Protein AF-A0A351GQT0-F1 (afdb_monomer)

Solvent-accessible surface area (backbone atoms only — not comparable to full-atom values): 5896 Å² total; per-residue (Å²): 89,21,37,43,38,51,75,50,56,38,53,63,68,50,38,81,33,49,44,76,73,52,66,71,46,76,53,75,47,76,49,60,95,90,64,84,83,87,81,83,80,45,70,48,72,48,74,64,39,64,75,37,92,82,25,39,78,65,87,64,78,47,78,47,76,49,80,40,86,42,79,67,60,73,78,65,73,70,68,66,80,95,78,81,85,75,82,83,77,127

Mean predicted aligned error: 11.74 Å

pLDDT: mean 74.91, std 15.07, range [41.81, 91.44]

Sequence (90 aa):
IAGSASYNVTPYEAGAFFTKIDCFCFEEQVLQPGERVQMPVTFFVDPELVDDRDAKYTKVITLSYTFYEIDLPEETALVSPDTDELTKLN

Secondary structure (DSSP, 8-state):
-EEEEEEEEESHHHHTTEEE-S-TTTS-EEPPTT--------EEE-GGGGTSTTTTT----EEEEEEEEEPPPTTGGG---S-SSSSS--

Nearest PDB structures (foldseek):
  1sp0-assembly1_A  TM=7.309E-01  e=9.802E-05  Sinorhizobium meliloti

Structure (mmCIF, N/CA/C/O backbone):
data_AF-A0A351GQT0-F1
#
_entry.id   AF-A0A351GQT0-F1
#
loop_
_atom_site.group_PDB
_atom_site.id
_atom_site.type_symbol
_atom_site.label_atom_id
_atom_site.label_alt_id
_atom_site.label_comp_id
_atom_site.label_asym_id
_atom_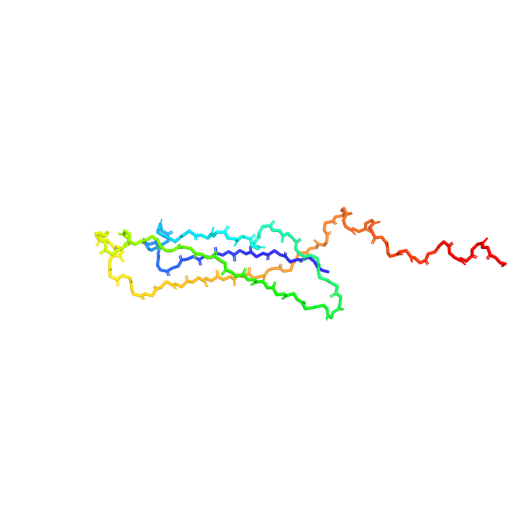site.label_entity_id
_atom_site.label_seq_id
_atom_site.pdbx_PDB_ins_code
_atom_site.Cartn_x
_atom_site.Cartn_y
_atom_site.Cartn_z
_atom_site.occupancy
_atom_site.B_iso_or_equiv
_atom_site.auth_seq_id
_atom_site.auth_comp_id
_atom_site.auth_asym_id
_atom_site.auth_atom_id
_atom_site.pdbx_PDB_model_num
ATOM 1 N N . ILE A 1 1 ? -16.410 4.145 18.367 1.00 65.38 1 ILE A N 1
ATOM 2 C CA . ILE A 1 1 ? -14.936 3.997 18.297 1.00 65.38 1 ILE A CA 1
ATOM 3 C C . ILE A 1 1 ? -14.485 4.659 17.009 1.00 65.38 1 ILE A C 1
ATOM 5 O O . ILE A 1 1 ? -15.222 4.554 16.029 1.00 65.38 1 ILE A O 1
ATOM 9 N N . ALA A 1 2 ? -13.383 5.402 17.027 1.00 73.38 2 ALA A N 1
ATOM 1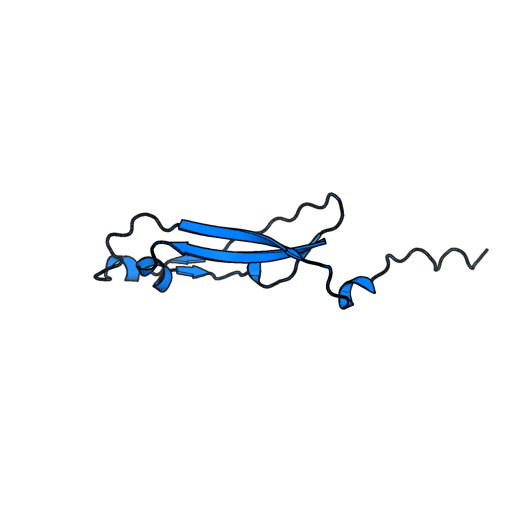0 C CA . ALA A 1 2 ? -12.832 5.981 15.810 1.00 73.38 2 ALA A CA 1
ATOM 11 C C . ALA A 1 2 ? -11.678 5.094 15.323 1.00 73.38 2 ALA A C 1
ATOM 13 O O . ALA A 1 2 ? -11.010 4.428 16.115 1.00 73.38 2 ALA A O 1
ATOM 14 N N . GLY A 1 3 ? -11.499 5.007 14.011 1.00 76.38 3 GLY A N 1
ATOM 15 C CA . GLY A 1 3 ? -10.421 4.239 13.400 1.00 76.38 3 GLY A CA 1
ATOM 16 C C . GLY A 1 3 ? -9.566 5.131 12.516 1.00 76.38 3 GLY A C 1
ATOM 17 O O . GLY A 1 3 ? -10.101 5.917 11.737 1.00 76.38 3 GLY A O 1
ATOM 18 N N . SER A 1 4 ? -8.248 4.977 12.608 1.00 78.69 4 SER A N 1
ATOM 19 C CA . SER A 1 4 ? -7.300 5.539 11.646 1.00 78.69 4 SER A CA 1
ATOM 20 C C . SER A 1 4 ? -6.544 4.406 10.965 1.00 78.69 4 SER A C 1
ATOM 22 O O . SER A 1 4 ? -6.285 3.365 11.571 1.00 78.69 4 SER A O 1
ATOM 24 N N . ALA A 1 5 ? -6.188 4.581 9.697 1.00 79.44 5 ALA A N 1
ATOM 25 C CA . ALA A 1 5 ? -5.411 3.593 8.966 1.00 79.44 5 ALA A CA 1
ATOM 26 C C . ALA A 1 5 ? -4.11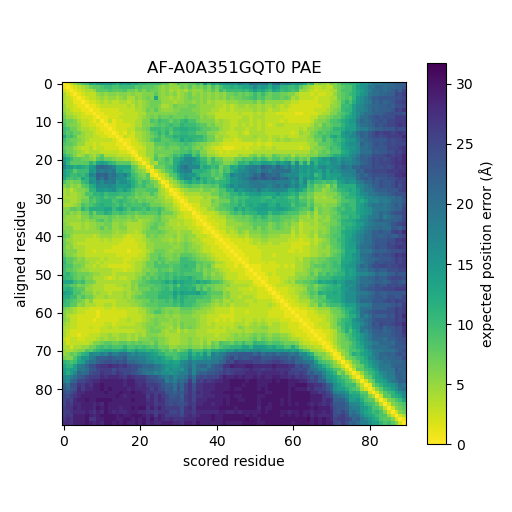9 4.213 8.449 1.00 79.44 5 ALA A C 1
ATOM 28 O O . ALA A 1 5 ? -4.116 5.315 7.910 1.00 79.44 5 ALA A O 1
ATOM 29 N N . SER A 1 6 ? -3.027 3.461 8.528 1.00 83.88 6 SER A N 1
ATOM 30 C CA . SER A 1 6 ? -1.788 3.777 7.818 1.00 83.88 6 SER A CA 1
ATOM 31 C C . SER A 1 6 ? -1.569 2.775 6.692 1.00 83.88 6 SER A C 1
ATOM 33 O O . SER A 1 6 ? -2.061 1.645 6.762 1.00 83.88 6 SER A O 1
ATOM 35 N N . TYR A 1 7 ? -0.851 3.183 5.646 1.00 85.56 7 TYR A N 1
ATOM 36 C CA . TYR A 1 7 ? -0.585 2.333 4.491 1.00 85.56 7 TYR A CA 1
ATOM 37 C C . TYR A 1 7 ? 0.893 2.307 4.107 1.00 85.56 7 TYR A C 1
ATOM 39 O O . TYR A 1 7 ? 1.643 3.251 4.351 1.00 85.56 7 TYR A O 1
ATOM 47 N N . ASN A 1 8 ? 1.299 1.214 3.468 1.00 88.94 8 ASN A N 1
ATOM 48 C CA . ASN A 1 8 ? 2.618 1.046 2.873 1.00 88.94 8 ASN A CA 1
ATOM 49 C C . ASN A 1 8 ? 2.509 0.356 1.507 1.00 88.94 8 ASN A C 1
ATOM 51 O O . ASN A 1 8 ? 1.638 -0.488 1.300 1.00 88.94 8 ASN A O 1
ATOM 55 N N . VAL A 1 9 ? 3.428 0.699 0.602 1.00 89.88 9 VAL A N 1
ATOM 56 C CA . VAL A 1 9 ? 3.578 0.070 -0.713 1.00 89.88 9 VAL A CA 1
ATOM 57 C C . VAL A 1 9 ? 4.957 -0.580 -0.809 1.00 89.88 9 VAL A C 1
ATOM 59 O O . VAL A 1 9 ? 5.964 0.037 -0.465 1.00 89.88 9 VAL A O 1
ATOM 62 N N . THR A 1 10 ? 4.996 -1.825 -1.282 1.00 90.19 10 THR A N 1
ATOM 63 C CA . THR A 1 10 ? 6.224 -2.608 -1.489 1.00 90.19 10 THR A CA 1
ATOM 64 C C . THR A 1 10 ? 6.173 -3.310 -2.853 1.00 90.19 10 THR A C 1
ATOM 66 O O . THR A 1 10 ? 5.118 -3.845 -3.198 1.00 90.19 10 THR A O 1
ATOM 69 N N . PRO A 1 11 ? 7.279 -3.392 -3.615 1.00 89.88 11 PRO A N 1
ATOM 70 C CA . PRO A 1 11 ? 8.606 -2.829 -3.341 1.00 89.88 11 PRO A CA 1
ATOM 71 C C . PRO A 1 11 ? 8.653 -1.303 -3.514 1.00 89.88 11 PRO A C 1
ATOM 73 O O . PRO A 1 11 ? 7.821 -0.717 -4.202 1.00 89.88 11 PRO A O 1
ATOM 76 N N . TYR A 1 12 ? 9.622 -0.654 -2.858 1.00 86.19 12 TYR A N 1
ATOM 77 C CA . TYR A 1 12 ? 9.709 0.814 -2.800 1.00 86.19 12 TYR A CA 1
ATOM 78 C C . TYR A 1 12 ? 9.886 1.456 -4.184 1.00 86.19 12 TYR A C 1
ATOM 80 O O . TYR A 1 12 ? 9.271 2.479 -4.468 1.00 86.19 12 TYR A O 1
ATOM 88 N N . GLU A 1 13 ? 10.654 0.814 -5.065 1.00 87.25 13 GLU A N 1
ATOM 89 C CA . GLU A 1 13 ? 10.837 1.213 -6.469 1.00 87.25 13 GLU A CA 1
ATOM 90 C C . GLU A 1 13 ? 9.520 1.313 -7.254 1.00 87.25 13 GLU A C 1
ATOM 92 O O . GLU A 1 13 ? 9.357 2.213 -8.070 1.00 87.25 13 GLU A O 1
ATOM 97 N N . ALA A 1 14 ? 8.539 0.460 -6.950 1.00 85.94 14 ALA A N 1
ATOM 98 C CA . ALA A 1 14 ? 7.211 0.534 -7.551 1.00 85.94 14 ALA A CA 1
ATOM 99 C C . ALA A 1 14 ? 6.297 1.561 -6.868 1.00 85.94 14 ALA A C 1
ATOM 101 O O . ALA A 1 14 ? 5.326 2.023 -7.464 1.00 85.94 14 ALA A O 1
ATOM 102 N N . GLY A 1 15 ? 6.615 1.945 -5.629 1.00 85.12 15 GLY A N 1
ATOM 103 C CA . GLY A 1 15 ? 5.877 2.952 -4.870 1.00 85.12 15 GLY A CA 1
ATOM 104 C C . GLY A 1 15 ? 5.88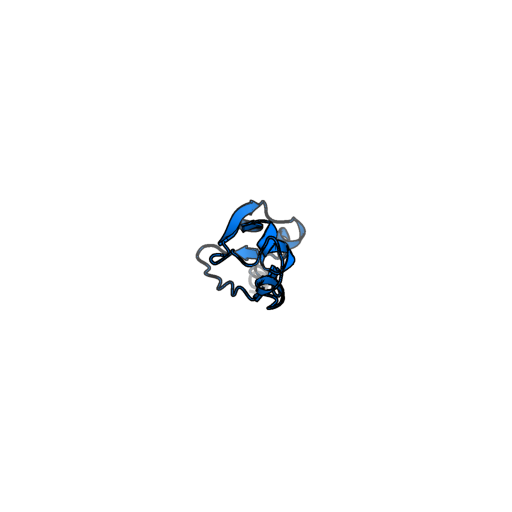8 4.332 -5.530 1.00 85.12 15 GLY A C 1
ATOM 105 O O . GLY A 1 15 ? 4.897 5.044 -5.429 1.00 85.12 15 GLY A O 1
ATOM 106 N N . ALA A 1 16 ? 6.954 4.684 -6.258 1.00 85.75 16 ALA A N 1
ATOM 107 C CA . ALA A 1 16 ? 7.042 5.950 -6.994 1.00 85.75 16 ALA A CA 1
ATOM 108 C C . ALA A 1 16 ? 6.005 6.068 -8.128 1.00 85.75 16 ALA A C 1
ATOM 110 O O . ALA A 1 16 ? 5.566 7.167 -8.450 1.00 85.75 16 ALA A O 1
ATOM 111 N N . PHE A 1 17 ? 5.587 4.933 -8.690 1.00 88.44 17 PHE A N 1
ATOM 112 C CA . PHE A 1 17 ? 4.610 4.845 -9.777 1.00 88.44 17 PHE A CA 1
ATOM 113 C C . PHE A 1 17 ? 3.205 4.494 -9.268 1.00 88.44 17 PHE A C 1
ATOM 115 O O . PHE A 1 17 ? 2.254 4.416 -10.045 1.00 88.44 17 PHE A O 1
ATOM 122 N N . PHE A 1 18 ? 3.056 4.260 -7.962 1.00 88.38 18 PHE A N 1
ATOM 123 C CA . PHE A 1 18 ? 1.792 3.901 -7.339 1.00 88.38 18 PHE A CA 1
ATOM 124 C C . PHE A 1 18 ? 1.139 5.144 -6.735 1.00 88.38 18 PHE A C 1
ATOM 126 O O . PHE A 1 18 ? 1.525 5.616 -5.666 1.00 88.38 18 PHE A O 1
ATOM 133 N N . THR A 1 19 ? 0.103 5.654 -7.397 1.00 86.12 19 THR A N 1
ATOM 134 C CA . THR A 1 19 ? -0.688 6.776 -6.887 1.00 86.12 19 THR A CA 1
ATOM 135 C C . THR A 1 19 ? -1.992 6.270 -6.296 1.00 86.12 19 THR A C 1
ATOM 137 O O . THR A 1 19 ? -2.846 5.710 -6.984 1.00 86.12 19 THR A O 1
ATOM 140 N N . LYS A 1 20 ? -2.181 6.501 -5.001 1.00 79.69 20 LYS A N 1
ATOM 141 C CA . LYS A 1 20 ? -3.456 6.257 -4.332 1.00 79.69 20 LYS A CA 1
ATOM 142 C C . LYS A 1 20 ? -4.383 7.451 -4.579 1.00 79.69 20 LYS A C 1
ATOM 144 O O . LYS A 1 20 ? -4.048 8.560 -4.180 1.00 79.69 20 LYS A O 1
ATOM 149 N N . ILE A 1 21 ? -5.518 7.220 -5.242 1.00 74.19 21 ILE A N 1
ATOM 150 C CA . ILE A 1 21 ? -6.448 8.286 -5.652 1.00 74.19 21 ILE A CA 1
ATOM 151 C C . ILE A 1 21 ? -7.424 8.615 -4.521 1.00 74.19 21 ILE A C 1
ATOM 153 O O . ILE A 1 21 ? -7.603 9.785 -4.208 1.00 74.19 21 ILE A O 1
ATOM 157 N N . ASP A 1 22 ? -7.994 7.596 -3.871 1.00 64.44 22 ASP A N 1
ATOM 158 C CA . ASP A 1 22 ? -8.929 7.793 -2.758 1.00 64.44 22 ASP A CA 1
ATOM 159 C C . ASP A 1 22 ? -8.340 7.310 -1.441 1.00 64.44 22 ASP A C 1
ATOM 161 O O . ASP A 1 22 ? -7.877 6.170 -1.304 1.00 64.44 22 ASP A O 1
ATOM 165 N N . CYS A 1 23 ? -8.347 8.205 -0.453 1.00 57.66 2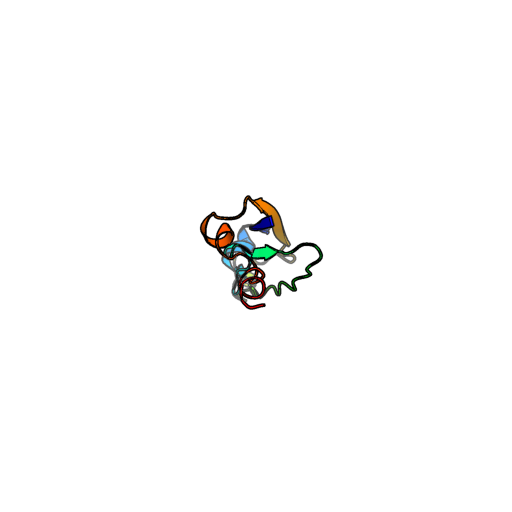3 CYS A N 1
ATOM 166 C CA . CYS A 1 23 ? -7.670 8.016 0.816 1.00 57.66 23 CYS A CA 1
ATOM 167 C C . CYS A 1 23 ? -8.627 7.906 1.996 1.00 57.66 23 CYS A C 1
ATOM 169 O O . CYS A 1 23 ? -8.766 8.831 2.782 1.00 57.66 23 CYS A O 1
ATOM 171 N N . PHE A 1 24 ? -9.152 6.698 2.210 1.00 55.34 24 PHE A N 1
ATOM 172 C CA . PHE A 1 24 ? -9.824 6.346 3.466 1.00 55.34 24 PHE A CA 1
ATOM 173 C C . PHE A 1 24 ? -8.907 6.475 4.703 1.00 55.34 24 PHE A C 1
ATOM 175 O O . PHE A 1 24 ? -9.378 6.589 5.822 1.00 55.34 24 PHE A O 1
ATOM 182 N N . CYS A 1 25 ? -7.577 6.471 4.530 1.00 53.75 25 CYS A N 1
ATOM 183 C CA . CYS A 1 25 ? -6.636 6.532 5.659 1.00 53.75 25 CYS A CA 1
ATOM 184 C C . CYS A 1 25 ? -6.701 7.827 6.473 1.00 53.75 25 CYS A C 1
ATOM 186 O O . CYS A 1 25 ? -6.273 7.809 7.623 1.00 53.75 25 CYS A O 1
ATOM 188 N N . PHE A 1 26 ? -7.158 8.932 5.877 1.00 54.78 26 PHE A N 1
ATOM 189 C CA . PHE A 1 26 ? -7.098 10.249 6.516 1.00 54.78 26 PHE A CA 1
ATOM 190 C C . PHE A 1 26 ? -8.443 10.768 7.019 1.00 54.78 26 PHE A C 1
ATOM 192 O O . PHE A 1 26 ? -8.446 11.724 7.787 1.00 54.78 26 PHE A O 1
ATOM 199 N N . GLU A 1 27 ? -9.561 10.150 6.639 1.00 61.12 27 GLU A N 1
ATOM 200 C CA . GLU A 1 27 ? -10.853 10.475 7.241 1.00 61.12 27 GLU A CA 1
ATOM 201 C C . GLU A 1 27 ? -11.090 9.543 8.424 1.00 61.12 27 GLU A C 1
ATOM 203 O O . GLU A 1 27 ? -11.271 8.336 8.263 1.00 61.12 27 GLU A O 1
ATOM 208 N N . GLU A 1 28 ? -11.048 10.114 9.626 1.00 67.12 28 GLU A N 1
ATOM 209 C CA . GLU A 1 28 ? -11.428 9.425 10.852 1.00 67.12 28 GLU A CA 1
ATOM 210 C C . GLU A 1 28 ? -12.864 8.925 10.710 1.00 67.12 28 GLU A C 1
ATOM 212 O O . GLU A 1 28 ? -13.808 9.701 10.554 1.00 67.12 28 GLU A O 1
ATOM 217 N N . GLN A 1 29 ? -13.029 7.607 10.734 1.00 66.81 29 GLN A N 1
ATOM 218 C CA . GLN A 1 29 ? -14.335 6.996 10.543 1.00 66.81 29 GLN A CA 1
ATOM 219 C C . GLN A 1 29 ? -14.870 6.546 11.891 1.00 66.81 29 GLN A C 1
ATOM 221 O O . GLN A 1 29 ? -14.300 5.680 12.561 1.00 66.81 29 GLN A O 1
ATOM 226 N N . VAL A 1 30 ? -15.961 7.186 12.302 1.00 72.81 30 VAL A N 1
ATOM 227 C CA . VAL A 1 30 ? -16.692 6.844 13.516 1.00 72.81 30 VAL A CA 1
ATOM 228 C C . VAL A 1 30 ? -17.674 5.733 13.179 1.00 72.81 30 VAL A C 1
ATOM 230 O O . VAL A 1 30 ? -18.609 5.943 12.415 1.00 72.81 30 VAL A O 1
ATOM 233 N N . LEU A 1 31 ? -17.462 4.554 13.764 1.00 73.75 31 LEU A N 1
ATOM 234 C CA . LEU A 1 31 ? -18.351 3.405 13.595 1.00 73.75 31 LEU A CA 1
ATOM 235 C C . LEU A 1 31 ? -19.249 3.237 14.822 1.00 73.75 31 LEU A C 1
ATOM 237 O O . LEU A 1 31 ? -18.763 3.200 15.964 1.00 73.75 31 LEU A O 1
ATOM 241 N N . GLN A 1 32 ? -20.552 3.091 14.578 1.00 78.50 32 GLN A N 1
ATOM 242 C CA . GLN A 1 32 ? -21.528 2.699 15.589 1.00 78.50 32 GLN A CA 1
ATOM 243 C C . GLN A 1 32 ? -21.434 1.192 15.895 1.00 78.50 32 GLN A C 1
ATOM 245 O O . GLN A 1 32 ? -20.968 0.398 15.068 1.00 78.50 32 GLN A O 1
ATOM 250 N N . PRO A 1 33 ? -21.891 0.741 17.078 1.00 78.00 33 PRO A N 1
ATOM 251 C CA . PRO A 1 33 ? -21.899 -0.679 17.418 1.00 78.00 33 PRO A CA 1
ATOM 252 C C . PRO A 1 33 ? -22.686 -1.522 16.400 1.00 78.00 33 PRO A C 1
ATOM 254 O O . PRO A 1 33 ? -23.882 -1.323 16.200 1.00 78.00 33 PRO A O 1
ATOM 257 N N . GLY A 1 34 ? -22.018 -2.497 15.776 1.00 81.00 34 GLY A N 1
ATOM 258 C CA . GLY A 1 34 ? -22.627 -3.406 14.794 1.00 81.00 34 GLY A CA 1
ATOM 259 C C . GLY A 1 34 ? -22.747 -2.848 13.370 1.00 81.00 34 GLY A C 1
ATOM 260 O O . GLY A 1 34 ? -23.254 -3.546 12.488 1.00 81.00 34 GLY A O 1
ATOM 261 N N . GLU A 1 35 ? -22.267 -1.630 13.130 1.00 79.31 35 GLU A N 1
ATOM 262 C CA . GLU A 1 35 ? -22.238 -1.014 11.808 1.00 79.31 35 GLU A CA 1
ATOM 263 C C . GLU A 1 35 ? -21.206 -1.691 10.890 1.00 79.31 35 GLU A C 1
ATOM 265 O O . GLU A 1 35 ? -20.152 -2.157 11.327 1.00 79.31 35 GLU A O 1
ATOM 270 N N . ARG A 1 36 ? -21.518 -1.764 9.591 1.00 77.56 36 ARG A N 1
ATOM 271 C CA . ARG A 1 36 ? -20.599 -2.245 8.552 1.00 77.56 36 ARG A CA 1
ATOM 272 C C . ARG A 1 36 ? -20.419 -1.157 7.509 1.00 77.56 36 ARG A C 1
ATOM 274 O O . ARG A 1 36 ? -21.402 -0.708 6.929 1.00 77.56 36 ARG A O 1
ATOM 281 N N . VAL A 1 37 ? -19.170 -0.821 7.215 1.00 76.81 37 VAL A N 1
ATOM 282 C CA . VAL A 1 37 ? -18.816 0.177 6.201 1.00 76.81 37 VAL A CA 1
ATOM 283 C C . VAL A 1 37 ? -18.080 -0.495 5.047 1.00 76.81 37 VAL A C 1
ATOM 285 O O . VAL A 1 37 ? -17.256 -1.389 5.248 1.00 76.81 37 VAL A O 1
ATOM 288 N N . GLN A 1 38 ? -18.406 -0.083 3.821 1.00 77.06 38 GLN A N 1
ATOM 289 C CA . GLN A 1 38 ? -17.670 -0.470 2.620 1.00 77.06 38 GLN A CA 1
ATOM 290 C C . GL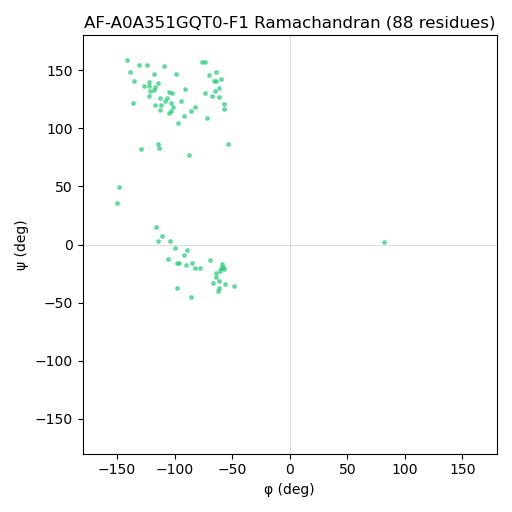N A 1 38 ? -16.629 0.600 2.311 1.00 77.06 38 GLN A C 1
ATOM 292 O O . GLN A 1 38 ? -16.974 1.764 2.135 1.00 77.06 38 GLN A O 1
ATOM 297 N N . MET A 1 39 ? -15.366 0.189 2.226 1.00 77.69 39 MET A N 1
ATOM 298 C CA . MET A 1 39 ? -14.229 1.077 1.989 1.00 77.69 39 MET A CA 1
ATOM 299 C C . MET A 1 39 ? -13.619 0.747 0.622 1.00 77.69 39 MET A C 1
ATOM 301 O O . MET A 1 39 ? -12.731 -0.109 0.543 1.00 77.69 39 MET A O 1
ATOM 305 N N . PRO A 1 40 ? -14.126 1.329 -0.478 1.00 77.69 40 PRO A N 1
ATOM 306 C CA . PRO A 1 40 ? -13.532 1.115 -1.789 1.00 77.69 40 PRO A CA 1
ATOM 307 C C . PRO A 1 40 ? -12.122 1.716 -1.826 1.00 77.69 40 PRO A C 1
ATOM 309 O O . PRO A 1 40 ? -11.872 2.788 -1.279 1.00 77.69 40 PRO A O 1
ATOM 312 N N . VAL A 1 41 ? -11.192 1.019 -2.481 1.00 79.44 41 VAL A N 1
ATOM 313 C CA . VAL A 1 41 ? -9.818 1.496 -2.674 1.00 79.44 41 VAL A CA 1
ATOM 314 C C . VAL A 1 41 ? -9.601 1.764 -4.155 1.00 79.44 41 VAL A C 1
ATOM 316 O O . VAL A 1 41 ? -9.607 0.834 -4.962 1.00 79.44 41 VAL A O 1
ATOM 319 N N . THR A 1 42 ? -9.370 3.031 -4.491 1.00 85.25 42 THR A N 1
ATOM 320 C CA . THR A 1 42 ? -9.057 3.475 -5.853 1.00 85.25 42 THR A CA 1
ATOM 321 C C . THR A 1 42 ? -7.581 3.839 -5.944 1.00 85.25 42 THR A C 1
ATOM 323 O O . THR A 1 42 ? -7.077 4.663 -5.175 1.00 85.25 42 THR A O 1
ATOM 326 N N . PHE A 1 43 ? -6.873 3.241 -6.896 1.00 87.56 43 PHE A N 1
ATOM 327 C CA . PHE A 1 43 ? -5.463 3.513 -7.147 1.00 87.56 43 PHE A CA 1
ATOM 328 C C . PHE A 1 43 ? -5.162 3.515 -8.643 1.00 87.56 43 PHE A C 1
ATOM 330 O O . PHE A 1 43 ? -5.894 2.935 -9.445 1.00 87.56 43 PHE A O 1
ATOM 337 N N . PHE A 1 44 ? -4.060 4.165 -8.995 1.00 89.25 44 PHE A N 1
ATOM 338 C CA . PHE A 1 44 ? -3.506 4.227 -10.335 1.00 89.25 44 PHE A CA 1
ATOM 339 C C . PHE A 1 44 ? -2.046 3.785 -10.305 1.00 89.25 44 PHE A C 1
ATOM 341 O O . PHE A 1 44 ? -1.291 4.165 -9.409 1.00 89.25 44 PHE A O 1
ATOM 348 N N . VAL A 1 45 ? -1.670 2.968 -11.284 1.00 90.31 45 VAL A N 1
ATOM 349 C CA . VAL A 1 45 ? -0.288 2.544 -11.500 1.00 90.31 45 VAL A CA 1
ATOM 350 C C . VAL A 1 45 ? 0.172 3.174 -12.798 1.00 90.31 45 VAL A C 1
ATOM 352 O O . VAL A 1 45 ? -0.430 2.931 -13.845 1.00 90.31 45 VAL A O 1
ATOM 355 N N . ASP A 1 46 ? 1.215 3.989 -12.713 1.00 91.44 46 ASP A N 1
ATOM 356 C CA . ASP A 1 46 ? 1.782 4.646 -13.879 1.00 91.44 46 ASP A CA 1
ATOM 357 C C . ASP A 1 46 ? 2.443 3.607 -14.807 1.00 91.44 46 ASP A C 1
ATOM 359 O O . ASP A 1 46 ? 3.256 2.798 -14.339 1.00 91.44 46 ASP A O 1
ATOM 363 N N . PRO A 1 47 ? 2.098 3.579 -16.110 1.00 89.69 47 PRO A N 1
ATOM 364 C CA . PRO A 1 47 ? 2.720 2.669 -17.063 1.00 89.69 47 PRO A CA 1
ATOM 365 C C . PRO A 1 47 ? 4.234 2.868 -17.210 1.00 89.69 47 PRO A C 1
ATOM 367 O O . PRO A 1 47 ? 4.901 1.905 -17.581 1.00 89.69 47 PRO A O 1
ATOM 370 N N . GLU A 1 48 ? 4.795 4.037 -16.880 1.00 89.81 48 GLU A N 1
ATOM 371 C CA . GLU A 1 48 ? 6.247 4.293 -16.928 1.00 89.81 48 GLU A CA 1
ATOM 372 C C . GLU A 1 48 ? 7.059 3.340 -16.030 1.00 89.81 48 GLU A C 1
ATOM 374 O O . GLU A 1 48 ? 8.254 3.136 -16.258 1.00 89.81 48 GLU A O 1
ATOM 379 N N . LEU A 1 49 ? 6.404 2.659 -15.079 1.00 88.69 49 LEU A N 1
ATOM 380 C CA . LEU A 1 49 ? 6.984 1.589 -14.264 1.00 88.69 49 LEU A CA 1
ATOM 381 C C . LEU A 1 49 ? 7.731 0.532 -15.101 1.00 88.69 49 LEU A C 1
ATOM 383 O O . LEU A 1 49 ? 8.736 -0.010 -14.644 1.00 88.69 49 LEU A O 1
ATOM 387 N N . VAL A 1 50 ? 7.245 0.209 -16.307 1.00 88.44 50 VAL A N 1
ATOM 388 C CA . VAL A 1 50 ? 7.834 -0.854 -17.150 1.00 88.44 50 VAL A CA 1
ATOM 389 C C . VAL A 1 50 ? 9.109 -0.422 -17.872 1.00 88.44 50 VAL A C 1
ATOM 391 O O . VAL A 1 50 ? 9.896 -1.278 -18.28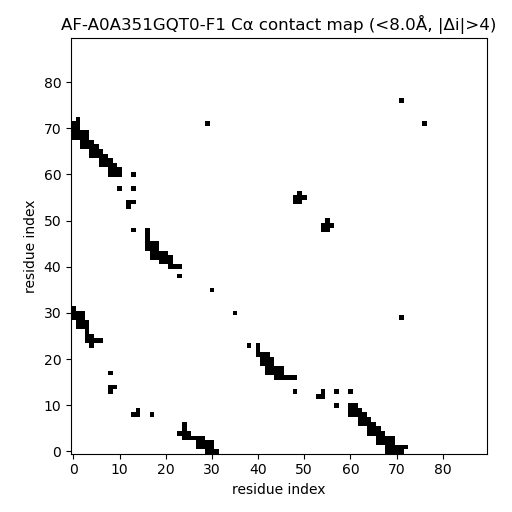2 1.00 88.44 50 VAL A O 1
ATOM 394 N N . ASP A 1 51 ? 9.312 0.884 -18.017 1.00 89.38 51 ASP A N 1
ATOM 395 C CA . ASP A 1 51 ? 10.464 1.469 -18.700 1.00 89.38 51 ASP A CA 1
ATOM 396 C C . ASP A 1 51 ? 11.556 1.903 -17.709 1.00 89.38 51 ASP A C 1
ATOM 398 O O . ASP A 1 51 ? 12.719 2.073 -18.094 1.00 89.38 51 ASP A O 1
ATOM 402 N N . ASP A 1 52 ? 11.220 2.015 -16.419 1.00 89.62 52 ASP A N 1
ATOM 403 C CA . ASP A 1 52 ? 12.170 2.347 -15.364 1.00 89.62 52 ASP A CA 1
ATOM 404 C C . ASP A 1 52 ? 13.252 1.272 -15.183 1.00 89.62 52 ASP A C 1
ATOM 406 O O . ASP A 1 52 ? 13.010 0.065 -15.234 1.00 89.62 52 ASP A O 1
ATOM 410 N N . ARG A 1 53 ? 14.494 1.699 -14.944 1.00 87.69 53 ARG A N 1
ATOM 411 C CA . ARG A 1 53 ? 15.635 0.780 -14.840 1.00 87.69 53 ARG A CA 1
ATOM 412 C C . ARG A 1 53 ? 15.490 -0.198 -13.674 1.00 87.69 53 ARG A C 1
ATOM 414 O O . ARG A 1 53 ? 15.871 -1.362 -13.834 1.00 87.69 53 ARG A O 1
ATOM 421 N N . ASP A 1 54 ? 14.991 0.286 -12.544 1.00 85.56 54 ASP A N 1
ATOM 422 C CA . ASP A 1 54 ? 14.995 -0.419 -11.268 1.00 85.56 54 ASP A CA 1
ATOM 423 C C . ASP A 1 54 ? 13.628 -1.091 -11.032 1.00 85.56 54 ASP A C 1
ATOM 425 O O . ASP A 1 54 ? 13.565 -2.245 -10.609 1.00 85.56 54 ASP A O 1
ATOM 429 N N . ALA A 1 55 ? 12.532 -0.444 -11.434 1.00 85.44 55 ALA A N 1
ATOM 430 C CA . ALA A 1 55 ? 11.176 -0.905 -11.174 1.00 85.44 55 ALA A CA 1
ATOM 431 C C . ALA A 1 55 ? 10.578 -1.837 -12.250 1.00 85.44 55 ALA A C 1
ATOM 433 O O . ALA A 1 55 ? 9.665 -2.602 -11.928 1.00 85.44 55 ALA A O 1
ATOM 434 N N . LYS A 1 56 ? 11.126 -1.889 -13.478 1.00 87.19 56 LYS A N 1
ATOM 435 C CA . LYS A 1 56 ? 10.604 -2.718 -14.596 1.00 87.19 56 LYS A CA 1
ATOM 436 C C . LYS A 1 56 ? 10.492 -4.217 -14.333 1.00 87.19 56 LYS A C 1
ATOM 438 O O . LYS A 1 56 ? 9.778 -4.928 -15.041 1.00 87.19 56 LYS A O 1
ATOM 443 N N . TYR A 1 57 ? 11.234 -4.737 -13.358 1.00 87.75 57 TYR A N 1
ATOM 444 C CA . TYR A 1 57 ? 11.173 -6.152 -12.985 1.00 87.75 57 TYR A CA 1
ATOM 445 C C . TYR A 1 57 ? 10.114 -6.437 -11.911 1.00 87.75 57 TYR A C 1
ATOM 447 O O . TYR A 1 57 ? 9.863 -7.607 -11.600 1.00 87.75 57 TYR A O 1
ATOM 455 N N . THR A 1 58 ? 9.460 -5.402 -11.376 1.00 86.38 58 THR A N 1
ATOM 456 C CA . THR A 1 58 ? 8.391 -5.542 -10.392 1.00 86.38 58 THR A CA 1
ATOM 457 C C . THR A 1 58 ? 7.138 -6.095 -11.054 1.00 86.38 58 THR A C 1
ATOM 459 O O . THR A 1 58 ? 6.445 -5.417 -11.804 1.00 86.38 58 THR A O 1
ATOM 462 N N . LYS A 1 59 ? 6.817 -7.350 -10.740 1.00 87.25 59 LYS A N 1
ATOM 463 C CA . LYS A 1 59 ? 5.587 -8.016 -11.203 1.00 87.25 59 LYS A CA 1
ATOM 464 C C . LYS A 1 59 ? 4.453 -7.968 -10.186 1.00 87.25 59 LYS A C 1
ATOM 466 O O . LYS A 1 59 ? 3.316 -8.279 -10.524 1.00 87.25 59 LYS A O 1
ATOM 471 N N . VAL A 1 60 ? 4.776 -7.656 -8.934 1.00 89.75 60 VAL A N 1
ATOM 472 C CA . VAL A 1 60 ? 3.845 -7.691 -7.808 1.00 89.75 60 VAL A CA 1
ATOM 473 C C . VAL A 1 60 ? 4.051 -6.433 -6.985 1.00 89.75 60 VAL A C 1
ATOM 475 O O . VAL A 1 60 ? 5.148 -6.197 -6.486 1.00 89.75 60 VAL A O 1
ATOM 478 N N . ILE A 1 61 ? 2.983 -5.655 -6.833 1.00 89.44 61 ILE A N 1
ATOM 479 C CA . ILE A 1 61 ? 2.925 -4.513 -5.925 1.00 89.44 61 ILE A CA 1
ATOM 480 C C . ILE A 1 61 ? 2.018 -4.915 -4.768 1.00 89.44 61 ILE A C 1
ATOM 482 O O . ILE A 1 61 ? 0.876 -5.323 -4.971 1.00 89.44 61 ILE A O 1
ATOM 486 N N . THR A 1 62 ? 2.544 -4.830 -3.555 1.00 90.31 62 THR A N 1
ATOM 487 C CA . THR A 1 62 ? 1.817 -5.130 -2.325 1.00 90.31 62 THR A CA 1
ATOM 488 C C . THR A 1 62 ? 1.431 -3.825 -1.654 1.00 90.31 62 THR A C 1
ATOM 490 O O . THR A 1 62 ? 2.301 -3.022 -1.318 1.00 90.31 62 THR A O 1
ATOM 493 N N . LEU A 1 63 ? 0.130 -3.636 -1.450 1.00 88.62 63 LEU A N 1
ATOM 494 C CA . LEU A 1 63 ? -0.430 -2.535 -0.678 1.00 88.62 63 LEU A CA 1
ATOM 495 C C . LEU A 1 63 ? -0.901 -3.075 0.671 1.00 88.62 63 LEU A C 1
ATOM 497 O O . LEU A 1 63 ? -1.850 -3.855 0.741 1.00 88.62 63 LEU A O 1
ATOM 501 N N . SER A 1 64 ? -0.229 -2.648 1.730 1.00 88.38 64 SER A N 1
ATOM 502 C CA . SER A 1 64 ? -0.522 -3.056 3.101 1.00 88.38 64 SER A CA 1
ATOM 503 C C . SER A 1 64 ? -1.228 -1.923 3.832 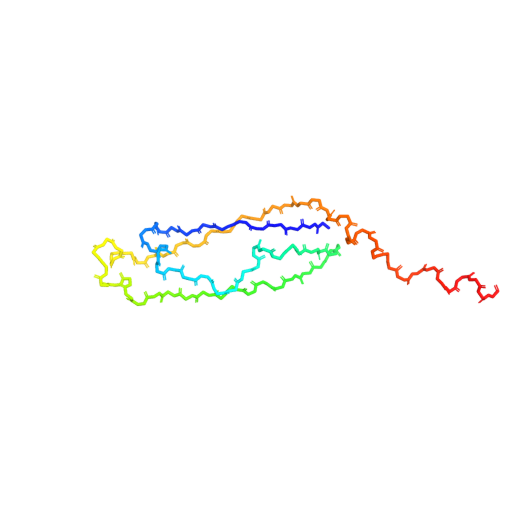1.00 88.38 64 SER A C 1
ATOM 505 O O . SER A 1 64 ? -0.743 -0.794 3.808 1.00 88.38 64 SER A O 1
ATOM 507 N N . TYR A 1 65 ? -2.335 -2.231 4.507 1.00 84.25 65 TYR A N 1
ATOM 508 C CA . TYR A 1 65 ? -3.031 -1.316 5.413 1.00 84.25 65 TYR A CA 1
ATOM 509 C C . TYR A 1 65 ? -3.011 -1.862 6.832 1.00 84.25 65 TYR A C 1
ATOM 511 O O . TYR A 1 65 ? -3.317 -3.035 7.049 1.00 84.25 65 TYR A O 1
ATOM 519 N N . THR A 1 66 ? -2.724 -0.986 7.788 1.00 84.62 66 THR A N 1
ATOM 520 C CA . THR A 1 66 ? -2.863 -1.280 9.213 1.00 84.62 66 THR A CA 1
ATOM 521 C C . THR A 1 66 ? -3.904 -0.347 9.798 1.00 84.62 66 THR A C 1
ATOM 523 O O . THR A 1 66 ? -3.743 0.872 9.735 1.00 84.62 66 THR A O 1
ATOM 526 N N . PHE A 1 67 ? -4.962 -0.930 10.354 1.00 83.06 67 PHE A N 1
ATOM 527 C CA . PHE A 1 67 ? -6.016 -0.208 11.054 1.00 83.06 67 PHE A CA 1
ATOM 528 C C . PHE A 1 67 ? -5.678 -0.124 12.539 1.00 83.06 67 PHE A C 1
ATOM 530 O O . PHE A 1 67 ? -5.298 -1.122 13.152 1.00 83.06 67 PHE A O 1
ATOM 537 N N . TYR A 1 68 ? -5.832 1.068 13.096 1.00 82.81 68 TYR A N 1
ATOM 538 C CA . TYR A 1 68 ? -5.632 1.372 14.501 1.00 82.81 68 TYR A CA 1
ATOM 539 C C . TYR A 1 68 ? -6.931 1.925 15.072 1.00 82.81 68 TYR A C 1
ATOM 541 O O . TYR A 1 68 ? -7.553 2.811 14.485 1.00 82.81 68 TYR A O 1
ATOM 549 N N . GLU A 1 69 ? -7.328 1.395 16.221 1.00 81.12 69 GLU A N 1
ATOM 550 C CA . GLU A 1 69 ? -8.387 1.981 17.031 1.00 81.12 69 GLU A CA 1
ATOM 551 C C . GLU A 1 69 ? -7.845 3.248 17.697 1.00 81.12 69 GLU A C 1
ATOM 553 O O . GLU A 1 69 ? -6.761 3.236 18.283 1.00 81.12 69 GLU A O 1
ATOM 558 N N . ILE A 1 70 ? -8.590 4.340 17.576 1.00 81.25 70 ILE A N 1
ATOM 559 C CA . ILE A 1 70 ? -8.304 5.621 18.215 1.00 81.25 70 ILE A CA 1
ATOM 560 C C . ILE A 1 70 ? -9.515 6.055 19.048 1.00 81.25 70 ILE A C 1
ATOM 562 O O . ILE A 1 70 ? -10.662 5.661 18.790 1.00 81.25 70 ILE A O 1
ATOM 566 N N . ASP A 1 71 ? -9.255 6.864 20.070 1.00 74.62 71 ASP A N 1
ATOM 567 C CA . ASP A 1 71 ? -10.317 7.473 20.862 1.00 74.62 71 ASP A CA 1
ATOM 568 C C . ASP A 1 71 ? -11.146 8.431 20.000 1.00 74.62 71 ASP A C 1
ATOM 570 O O . ASP A 1 71 ? -10.655 9.031 19.043 1.00 74.62 71 ASP A O 1
ATOM 574 N N . LEU A 1 72 ? -12.433 8.545 20.326 1.00 68.75 72 LEU A N 1
ATOM 575 C CA . LEU A 1 72 ? -13.337 9.455 19.628 1.00 68.75 72 LEU A CA 1
ATOM 576 C C . LEU A 1 72 ? -12.848 10.902 19.809 1.00 68.75 72 LEU A C 1
ATOM 578 O O . LEU A 1 72 ? -12.673 11.325 20.954 1.00 68.75 72 LEU A O 1
ATOM 582 N N . PRO A 1 73 ? -12.665 11.680 18.727 1.00 65.12 73 PRO A N 1
ATOM 583 C CA . PRO A 1 73 ? -12.359 13.099 18.847 1.00 65.12 73 PRO A CA 1
ATOM 584 C C . PRO A 1 73 ? -13.518 13.808 19.560 1.00 65.12 73 PRO A C 1
ATOM 586 O O . PRO A 1 73 ? -14.691 13.574 19.242 1.00 65.12 73 PRO A O 1
ATOM 589 N N . GLU A 1 74 ? -13.197 14.680 20.523 1.00 60.78 74 GLU A N 1
ATOM 590 C CA . GLU A 1 74 ? -14.179 15.296 21.436 1.00 60.78 74 GLU A CA 1
ATOM 591 C C . GLU A 1 74 ? -15.290 16.087 20.719 1.00 60.78 74 GLU A C 1
ATOM 593 O O . GLU A 1 74 ? -16.371 16.275 21.272 1.00 60.78 74 GLU A O 1
ATOM 598 N N . GLU A 1 75 ? -15.077 16.480 19.460 1.00 58.28 75 GLU A N 1
ATOM 599 C CA . GLU A 1 75 ? -16.078 17.155 18.626 1.00 58.28 75 GLU A CA 1
ATOM 600 C C . GLU A 1 75 ? -17.279 16.255 18.270 1.00 58.28 75 GLU A C 1
ATOM 602 O O . GLU A 1 75 ? -18.415 16.722 18.206 1.00 58.28 75 GLU A O 1
ATOM 607 N N . THR A 1 76 ? -17.063 14.944 18.113 1.00 54.28 76 THR A N 1
ATOM 608 C CA . THR A 1 76 ? -18.141 13.973 17.827 1.00 54.28 76 THR A CA 1
ATOM 609 C C . THR A 1 76 ? -18.858 13.478 19.082 1.00 54.28 76 THR A C 1
ATOM 611 O O . THR A 1 76 ? -19.978 12.977 18.992 1.00 54.28 76 THR A O 1
ATOM 614 N N . ALA A 1 77 ? -18.270 13.678 20.266 1.00 52.38 77 ALA A N 1
ATOM 615 C CA . ALA A 1 77 ? -18.894 13.336 21.544 1.00 52.38 77 ALA A CA 1
ATOM 616 C C . ALA A 1 77 ? -20.091 14.245 21.895 1.00 52.38 77 ALA A C 1
ATOM 618 O O . ALA A 1 77 ? -20.866 13.918 22.793 1.00 52.38 77 ALA A O 1
ATOM 619 N N . LEU A 1 78 ? -20.265 15.368 21.185 1.00 49.53 78 LEU A N 1
ATOM 620 C CA . LEU A 1 78 ? -21.359 16.319 21.405 1.00 49.53 78 LEU A CA 1
ATOM 621 C C . LEU A 1 78 ? -22.609 16.053 20.554 1.00 49.53 78 LEU A C 1
ATOM 623 O O . LEU A 1 78 ? -23.653 16.645 20.828 1.00 49.53 78 LEU A O 1
ATOM 627 N N . VAL A 1 79 ? -22.565 15.140 19.578 1.00 50.22 79 VAL A N 1
ATOM 628 C CA . VAL A 1 79 ? -23.774 14.726 18.848 1.00 50.22 79 VAL A CA 1
ATOM 629 C C . VAL A 1 79 ? -24.432 13.582 19.616 1.00 50.22 79 VAL A C 1
ATOM 631 O O . VAL A 1 79 ? -24.302 12.402 19.299 1.00 50.22 79 VAL A O 1
ATOM 634 N N . SER A 1 80 ? -25.110 13.962 20.697 1.00 47.34 80 SER A N 1
ATOM 635 C CA . SER A 1 80 ? -26.061 13.092 21.391 1.00 47.34 80 SER A CA 1
ATOM 636 C C . SER A 1 80 ? -27.174 12.691 20.411 1.00 47.34 80 SER A C 1
ATOM 638 O O . SER A 1 80 ? -27.589 13.534 19.615 1.00 47.34 80 SER A O 1
ATOM 640 N N . PRO A 1 81 ? -27.695 11.450 20.443 1.00 43.94 81 PRO A N 1
ATOM 641 C CA . PRO A 1 81 ? -28.903 11.132 19.700 1.00 43.94 81 PRO A CA 1
ATOM 642 C C . PRO A 1 81 ? -30.058 11.946 20.292 1.00 43.94 81 PRO A C 1
ATOM 644 O O . PRO A 1 81 ? -30.241 11.984 21.510 1.00 43.94 81 PRO A O 1
ATOM 647 N N . ASP A 1 82 ? -30.829 12.594 19.425 1.00 50.00 82 ASP A N 1
ATOM 648 C CA . ASP A 1 82 ? -32.096 13.250 19.734 1.00 50.00 82 ASP A CA 1
ATOM 649 C C . ASP A 1 82 ? -33.071 12.290 20.440 1.00 50.00 82 ASP A C 1
ATOM 651 O O . ASP A 1 82 ? -33.896 11.623 19.814 1.00 50.00 82 ASP A O 1
ATOM 655 N N . THR A 1 83 ? -32.998 12.172 21.767 1.00 48.53 83 THR A N 1
ATOM 656 C CA . THR A 1 83 ? -34.033 11.494 22.565 1.00 48.53 83 THR A CA 1
ATOM 657 C C . THR A 1 83 ? -34.175 12.094 23.965 1.00 48.53 83 THR A C 1
ATOM 659 O O . THR A 1 83 ? -34.212 11.364 24.949 1.00 48.53 83 THR A O 1
ATOM 662 N N . ASP A 1 84 ? -34.288 13.422 24.080 1.00 47.84 84 ASP A N 1
ATOM 663 C CA . ASP A 1 84 ? -34.868 14.025 25.297 1.00 47.84 84 ASP A CA 1
ATOM 664 C C . ASP A 1 84 ? -35.589 15.372 25.073 1.00 47.84 84 ASP A C 1
ATOM 666 O O . ASP A 1 84 ? -35.573 16.254 25.930 1.00 47.84 84 ASP A O 1
ATOM 670 N N . GLU A 1 85 ? -36.262 15.549 23.928 1.00 47.53 85 GLU A N 1
ATOM 671 C CA . GLU A 1 85 ? -37.195 16.678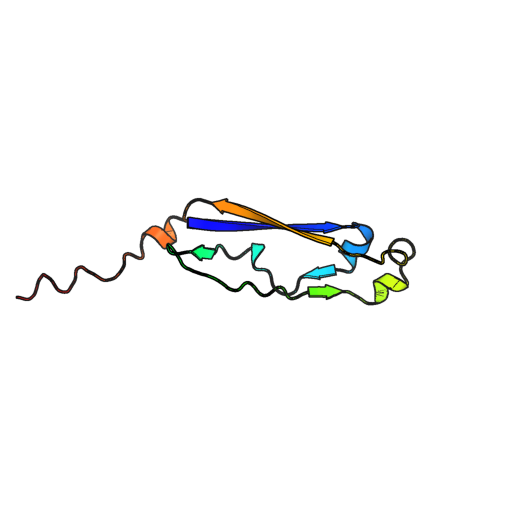 23.725 1.00 47.53 85 GLU A CA 1
ATOM 672 C C . GLU A 1 85 ? -38.663 16.256 23.516 1.00 47.53 85 GLU A C 1
ATOM 674 O O . GLU A 1 85 ? -39.503 17.059 23.123 1.00 47.53 85 GLU A O 1
ATOM 679 N N . LEU A 1 86 ? -39.016 15.004 23.840 1.00 48.62 86 LEU A N 1
ATOM 680 C CA . LEU A 1 86 ? -40.403 14.502 23.789 1.00 48.62 86 LEU A CA 1
ATOM 681 C C . LEU A 1 86 ? -40.995 14.132 25.162 1.00 48.62 86 LEU A C 1
ATOM 683 O O . LEU A 1 86 ? -42.150 13.722 25.234 1.00 48.62 86 LEU A O 1
ATOM 687 N N . THR A 1 87 ? -40.262 14.344 26.260 1.00 47.06 87 THR A N 1
ATOM 688 C CA . THR A 1 87 ? -40.717 14.024 27.631 1.00 47.06 87 THR A CA 1
ATOM 689 C C . THR A 1 87 ? -41.159 15.242 28.456 1.00 47.06 87 THR A C 1
ATOM 691 O O . THR A 1 87 ? -41.508 15.093 29.624 1.00 47.06 87 THR A O 1
ATOM 694 N N . LYS A 1 88 ? -41.172 16.457 27.880 1.00 46.16 88 LYS A N 1
ATOM 695 C CA . LYS A 1 88 ? -41.602 17.699 28.569 1.00 46.16 88 LYS A CA 1
ATOM 696 C C . LYS A 1 88 ? -42.912 18.306 28.067 1.00 46.16 88 LYS A C 1
ATOM 698 O O . LYS A 1 88 ? -43.297 19.381 28.522 1.00 46.16 88 LYS A O 1
ATOM 703 N N . LEU A 1 89 ? -43.621 17.619 27.180 1.00 49.34 89 LEU A N 1
ATOM 704 C CA . LEU A 1 89 ? -44.975 17.996 26.795 1.00 49.34 89 LEU A CA 1
ATOM 705 C C . LEU A 1 89 ? -45.864 16.763 26.929 1.00 49.34 89 LEU A C 1
ATOM 707 O O . LEU A 1 89 ? -46.012 16.046 25.950 1.00 49.34 89 LEU A O 1
ATOM 711 N N . ASN A 1 90 ? -46.320 16.479 28.155 1.00 41.81 90 ASN A N 1
ATOM 712 C CA . ASN A 1 90 ? -47.546 15.753 28.537 1.00 41.81 90 ASN A CA 1
ATOM 713 C C . ASN A 1 90 ? -47.637 15.692 30.067 1.00 41.81 90 ASN A C 1
ATOM 715 O O . ASN A 1 90 ? -46.846 14.936 30.672 1.00 41.81 90 ASN A O 1
#

Foldseek 3Di:
DWKAKDKDKPPPLQVVQKAWPDDPRPDTDDDDVPDDDDDDTDIGGHPCLCVDPPRVVDPDMDMDMDMDDDDDDVVVVPPDPPDDPPPPPD

Radius of gyration: 20.81 Å; Cα contacts (8 Å, |Δi|>4): 106; chains: 1; bounding box: 63×26×47 Å